Protein AF-A0A6I4MUL8-F1 (afdb_monomer_lite)

Sequence (106 aa):
MAIPVDINGEHFPTKAAATQRCQDVLRSYPGQTGSGPGQPEAVTDEAHVAFLTALIARHPDVDEKADGGIAGFKVQVNPEGTGNTRCFYVLRTDGSEADFSFRSCL

Radius of gyration: 13.66 Å; chains: 1; bounding box: 34×35×30 Å

Structure (mmCIF, N/CA/C/O backbone):
data_AF-A0A6I4MUL8-F1
#
_entry.id   AF-A0A6I4MUL8-F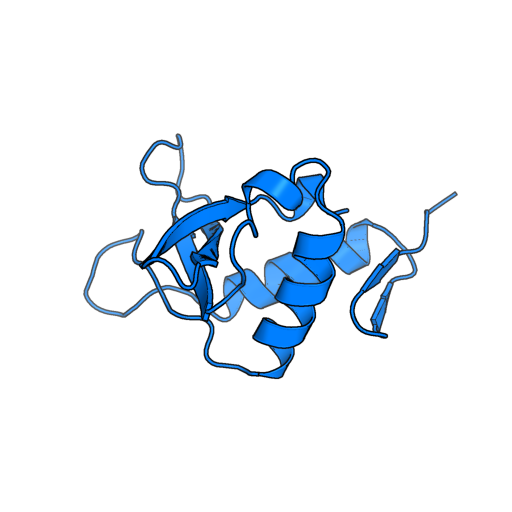1
#
loop_
_atom_site.group_PDB
_atom_site.id
_atom_site.type_symbol
_atom_site.label_atom_id
_atom_site.label_alt_id
_atom_site.label_comp_id
_atom_site.label_asym_id
_atom_site.label_entity_id
_atom_site.label_seq_id
_atom_site.pdbx_PDB_ins_code
_atom_site.Cartn_x
_atom_site.Cartn_y
_atom_site.Cartn_z
_atom_site.occupancy
_atom_site.B_iso_or_equiv
_atom_site.auth_seq_id
_atom_site.auth_comp_id
_atom_site.auth_asym_id
_atom_site.auth_atom_id
_atom_site.pdbx_PDB_model_num
ATOM 1 N N . MET A 1 1 ? 22.260 -7.949 -12.773 1.00 52.66 1 MET A N 1
ATOM 2 C CA . MET A 1 1 ? 21.013 -8.433 -13.402 1.00 52.66 1 MET A CA 1
ATOM 3 C C . MET A 1 1 ? 19.856 -7.811 -12.646 1.00 52.66 1 MET A C 1
ATOM 5 O O . MET A 1 1 ? 19.882 -7.856 -11.423 1.00 52.66 1 MET A O 1
ATOM 9 N N . ALA A 1 2 ? 18.923 -7.148 -13.329 1.00 67.69 2 ALA A N 1
ATOM 10 C CA . ALA A 1 2 ? 17.721 -6.642 -12.675 1.00 67.69 2 ALA A CA 1
ATOM 11 C C . ALA A 1 2 ? 16.745 -7.803 -12.466 1.00 67.69 2 ALA A C 1
ATOM 13 O O . ALA A 1 2 ? 16.583 -8.625 -13.364 1.00 67.69 2 ALA A O 1
ATOM 14 N N . ILE A 1 3 ? 16.148 -7.886 -11.279 1.00 77.00 3 ILE A N 1
ATOM 15 C CA . ILE A 1 3 ? 15.115 -8.878 -10.985 1.00 77.00 3 ILE A CA 1
ATOM 16 C C . ILE A 1 3 ? 13.785 -8.272 -11.453 1.00 77.00 3 ILE A C 1
ATOM 18 O O . ILE A 1 3 ? 13.436 -7.185 -10.967 1.00 77.00 3 ILE A O 1
ATOM 22 N N . PRO A 1 4 ? 13.090 -8.898 -12.419 1.00 85.75 4 PRO A N 1
ATOM 23 C CA . PRO A 1 4 ? 11.759 -8.468 -12.808 1.00 85.75 4 PRO A CA 1
ATOM 24 C C . PRO A 1 4 ? 10.765 -8.741 -11.676 1.00 85.75 4 PRO A C 1
ATOM 26 O O . PRO A 1 4 ? 10.949 -9.658 -10.874 1.00 85.75 4 PRO A O 1
ATOM 29 N N . VAL A 1 5 ? 9.725 -7.919 -11.597 1.00 88.44 5 VAL A N 1
ATOM 30 C CA . VAL A 1 5 ? 8.685 -8.018 -10.574 1.00 88.44 5 VAL A CA 1
ATOM 31 C C . VAL A 1 5 ? 7.333 -8.014 -11.267 1.00 88.44 5 VAL A C 1
ATOM 33 O O . VAL A 1 5 ? 7.048 -7.102 -12.033 1.00 88.44 5 VAL A O 1
ATOM 36 N N . ASP A 1 6 ? 6.496 -8.998 -10.966 1.00 89.06 6 ASP A N 1
ATOM 37 C CA . ASP A 1 6 ? 5.116 -9.063 -11.443 1.00 89.06 6 ASP A CA 1
ATOM 38 C C . ASP A 1 6 ? 4.156 -8.793 -10.277 1.00 89.06 6 ASP A C 1
ATOM 40 O O . ASP A 1 6 ? 4.242 -9.437 -9.222 1.00 89.06 6 ASP A O 1
ATOM 44 N N . ILE A 1 7 ? 3.265 -7.810 -10.442 1.00 89.56 7 ILE A N 1
ATOM 45 C CA . ILE A 1 7 ? 2.271 -7.407 -9.432 1.00 89.56 7 ILE A CA 1
ATOM 46 C C . ILE A 1 7 ? 0.943 -7.173 -10.144 1.00 89.56 7 ILE A C 1
ATOM 48 O O . ILE A 1 7 ? 0.865 -6.335 -11.033 1.00 89.56 7 ILE A O 1
ATOM 52 N N . ASN A 1 8 ? -0.107 -7.901 -9.754 1.00 89.19 8 ASN A N 1
ATOM 53 C CA . ASN A 1 8 ? -1.451 -7.774 -10.337 1.00 89.19 8 ASN A CA 1
ATOM 54 C C . ASN A 1 8 ? -1.498 -7.897 -11.882 1.00 89.19 8 ASN A C 1
ATOM 56 O O . ASN A 1 8 ? -2.287 -7.231 -12.544 1.00 89.19 8 ASN A O 1
ATOM 60 N N . GLY A 1 9 ? -0.615 -8.706 -12.479 1.00 85.88 9 GLY A N 1
ATOM 61 C CA . GLY A 1 9 ? -0.496 -8.830 -13.940 1.00 85.88 9 GLY A CA 1
ATOM 62 C C . GLY A 1 9 ? 0.269 -7.690 -14.630 1.00 85.88 9 GLY A C 1
ATOM 63 O O . GLY A 1 9 ? 0.496 -7.766 -15.836 1.00 85.88 9 GLY A O 1
ATOM 64 N N . GLU A 1 10 ? 0.714 -6.669 -13.891 1.00 89.44 10 GLU A N 1
ATOM 65 C CA . GLU A 1 10 ? 1.669 -5.670 -14.375 1.00 89.44 10 GLU A CA 1
ATOM 66 C C . GLU A 1 10 ? 3.097 -6.235 -14.281 1.00 89.44 10 GLU A C 1
ATOM 68 O O . GLU A 1 10 ? 3.556 -6.612 -13.198 1.00 89.44 10 GLU A O 1
ATOM 73 N N . HIS A 1 11 ? 3.801 -6.278 -15.418 1.00 91.12 11 HIS A N 1
ATOM 74 C CA . HIS A 1 11 ? 5.191 -6.726 -15.502 1.00 91.12 11 HIS A CA 1
ATOM 75 C C . HIS A 1 11 ? 6.156 -5.543 -15.396 1.00 91.12 11 HIS A C 1
ATOM 77 O O . HIS A 1 11 ? 6.179 -4.659 -16.257 1.00 91.12 11 HIS A O 1
ATOM 83 N N . PHE A 1 12 ? 7.011 -5.555 -14.377 1.00 92.12 12 PHE A N 1
ATOM 84 C CA . PHE A 1 12 ? 8.061 -4.562 -14.192 1.00 92.12 12 PHE A CA 1
ATOM 85 C C . PHE A 1 12 ? 9.423 -5.182 -14.503 1.00 92.12 12 PHE A C 1
ATOM 87 O O . PHE A 1 12 ? 9.858 -6.088 -13.793 1.00 92.12 12 PHE A O 1
ATOM 94 N N . PRO A 1 13 ? 10.178 -4.657 -15.486 1.00 88.69 13 PRO A N 1
ATOM 95 C CA . PRO A 1 13 ? 11.473 -5.228 -15.861 1.00 88.69 13 PRO A CA 1
ATOM 96 C C . PRO A 1 13 ? 12.536 -5.063 -14.764 1.00 88.69 13 PRO A C 1
ATOM 98 O O . PRO A 1 13 ? 13.588 -5.699 -14.805 1.00 88.69 13 PRO A O 1
ATOM 101 N N . THR A 1 14 ? 12.297 -4.175 -13.792 1.00 91.50 14 THR A N 1
ATOM 102 C CA . THR A 1 14 ? 13.212 -3.903 -12.684 1.00 91.50 14 THR A CA 1
ATOM 103 C C . THR A 1 14 ? 12.449 -3.551 -11.406 1.00 91.50 14 THR A C 1
ATOM 105 O O . THR A 1 14 ? 11.378 -2.940 -11.454 1.00 91.50 14 THR A O 1
ATOM 108 N N . LYS A 1 15 ? 13.071 -3.804 -10.248 1.00 88.56 15 LYS A N 1
ATOM 109 C CA . LYS A 1 15 ? 12.611 -3.292 -8.944 1.00 88.56 15 LYS A CA 1
ATOM 110 C C . LYS A 1 15 ? 12.423 -1.768 -8.925 1.00 88.56 15 LYS A C 1
ATOM 112 O O . LYS A 1 15 ? 11.526 -1.268 -8.249 1.00 88.56 15 LYS A O 1
ATOM 117 N N . ALA A 1 16 ? 13.240 -1.022 -9.671 1.00 89.94 16 ALA A N 1
ATOM 118 C CA . ALA A 1 16 ? 13.111 0.431 -9.777 1.00 89.94 16 ALA A CA 1
ATOM 119 C C . ALA A 1 16 ? 11.816 0.843 -10.498 1.00 89.94 16 ALA A C 1
ATOM 121 O O . ALA A 1 16 ? 11.146 1.767 -10.048 1.00 89.94 16 ALA A O 1
ATOM 122 N N . ALA A 1 17 ? 11.418 0.124 -11.552 1.00 91.50 17 ALA A N 1
ATOM 123 C CA . ALA A 1 17 ? 10.156 0.371 -12.251 1.00 91.50 17 ALA A CA 1
ATOM 124 C C . ALA A 1 17 ? 8.943 0.071 -11.352 1.00 91.50 17 ALA A C 1
ATOM 126 O O . ALA A 1 17 ? 8.034 0.894 -11.257 1.00 91.50 17 ALA A O 1
ATOM 127 N N . ALA A 1 18 ? 8.973 -1.041 -10.610 1.00 91.44 18 ALA A N 1
ATOM 128 C CA . ALA A 1 18 ? 7.929 -1.358 -9.632 1.00 91.44 18 ALA A CA 1
ATOM 129 C C . ALA A 1 18 ? 7.877 -0.325 -8.487 1.00 91.44 18 ALA A C 1
ATOM 131 O O . ALA A 1 18 ? 6.804 0.084 -8.042 1.00 91.44 18 ALA A O 1
ATOM 132 N N . THR A 1 19 ? 9.043 0.164 -8.050 1.00 92.12 19 THR A N 1
ATOM 133 C CA . THR A 1 19 ? 9.148 1.252 -7.067 1.00 92.12 19 THR A CA 1
ATOM 134 C C . THR A 1 19 ? 8.520 2.538 -7.599 1.00 92.12 19 THR A C 1
ATOM 136 O O . THR A 1 19 ? 7.789 3.199 -6.865 1.00 92.12 19 THR A O 1
ATOM 139 N N . GLN A 1 20 ? 8.773 2.887 -8.864 1.00 92.62 20 GLN A N 1
ATOM 140 C CA . GLN A 1 20 ? 8.188 4.070 -9.490 1.00 92.62 20 GLN A CA 1
ATOM 141 C C . GLN A 1 20 ? 6.663 3.964 -9.534 1.00 92.62 20 GLN A C 1
ATOM 143 O O . GLN A 1 20 ? 5.992 4.894 -9.101 1.00 92.62 20 GLN A O 1
ATOM 148 N N . ARG A 1 21 ? 6.120 2.798 -9.912 1.00 94.00 21 ARG A N 1
ATOM 149 C CA . ARG A 1 21 ? 4.672 2.553 -9.878 1.00 94.00 21 ARG A CA 1
ATOM 150 C C . ARG A 1 21 ? 4.084 2.784 -8.486 1.00 94.00 21 ARG A C 1
ATOM 152 O O . ARG A 1 21 ? 3.088 3.489 -8.363 1.00 94.00 21 ARG A O 1
ATOM 159 N N . CYS A 1 22 ? 4.719 2.258 -7.436 1.00 92.25 22 CYS A N 1
ATOM 160 C CA . CYS A 1 22 ? 4.274 2.473 -6.054 1.00 92.25 22 CYS A CA 1
ATOM 161 C C . CYS A 1 22 ? 4.306 3.961 -5.659 1.00 92.25 22 CYS A C 1
ATOM 163 O O . CYS A 1 22 ? 3.390 4.453 -5.002 1.00 92.25 22 CYS A O 1
ATOM 165 N N . GLN A 1 23 ? 5.346 4.693 -6.071 1.00 91.12 23 GLN A N 1
ATOM 166 C CA . GLN A 1 23 ? 5.443 6.135 -5.835 1.00 91.12 23 GLN A CA 1
ATOM 167 C C . GLN A 1 23 ? 4.369 6.921 -6.585 1.00 91.12 23 GLN A C 1
ATOM 169 O O . GLN A 1 23 ? 3.867 7.906 -6.050 1.00 91.12 23 GLN A O 1
ATOM 174 N N . ASP A 1 24 ? 4.020 6.505 -7.798 1.00 92.56 24 ASP A N 1
ATOM 175 C CA . ASP A 1 24 ? 2.982 7.160 -8.587 1.00 92.56 24 ASP A CA 1
ATOM 176 C C . ASP A 1 24 ? 1.612 6.972 -7.931 1.00 92.56 24 ASP A C 1
ATOM 178 O O . ASP A 1 24 ? 0.906 7.961 -7.750 1.00 92.56 24 ASP A O 1
ATOM 182 N N . VAL A 1 25 ? 1.304 5.766 -7.428 1.00 92.12 25 VAL A N 1
ATOM 183 C CA . VAL A 1 25 ? 0.105 5.534 -6.599 1.00 92.12 25 VAL A CA 1
ATOM 184 C C . VAL A 1 25 ? 0.111 6.453 -5.372 1.00 92.12 25 VAL A C 1
ATOM 186 O O . VAL A 1 25 ? -0.871 7.144 -5.133 1.00 92.12 25 VAL A O 1
ATOM 189 N N . LEU A 1 26 ? 1.216 6.549 -4.618 1.00 88.75 26 LEU A N 1
ATOM 190 C CA . LEU A 1 26 ? 1.302 7.470 -3.467 1.00 88.75 26 LEU A CA 1
ATOM 191 C C . LEU A 1 26 ? 1.087 8.940 -3.848 1.00 88.75 26 LEU A C 1
ATOM 193 O O . LEU A 1 26 ? 0.575 9.721 -3.048 1.00 88.75 26 LEU A O 1
ATOM 197 N N . ARG A 1 27 ? 1.529 9.351 -5.038 1.00 87.62 27 ARG A N 1
ATOM 198 C CA . ARG A 1 27 ? 1.379 10.729 -5.524 1.00 87.62 27 ARG A CA 1
ATOM 199 C C . ARG A 1 27 ? -0.047 11.036 -5.964 1.00 87.62 27 ARG A C 1
ATOM 201 O O . ARG A 1 27 ? -0.434 12.195 -5.850 1.00 87.62 27 ARG A O 1
ATOM 208 N N . SER A 1 28 ? -0.807 10.033 -6.407 1.00 88.94 28 SER A N 1
ATOM 209 C CA . SER A 1 28 ? -2.232 10.168 -6.731 1.00 88.94 28 SER A CA 1
ATOM 210 C C . SER A 1 28 ? -3.101 10.506 -5.518 1.00 88.94 28 SER A C 1
ATOM 212 O O . SER A 1 28 ? -4.185 11.040 -5.712 1.00 88.94 28 SER A O 1
ATOM 214 N N . TYR A 1 29 ? -2.609 10.252 -4.300 1.00 87.75 29 TYR A N 1
ATOM 215 C CA . TYR A 1 29 ? -3.305 10.529 -3.040 1.00 87.75 29 TYR A CA 1
ATOM 216 C C . TYR A 1 29 ? -2.515 11.558 -2.203 1.00 87.75 29 TYR A C 1
ATOM 218 O O . TYR A 1 29 ? -1.710 11.192 -1.332 1.00 87.75 29 TYR A O 1
ATOM 226 N N . PRO A 1 30 ? -2.620 12.864 -2.518 1.00 77.62 30 PRO A N 1
ATOM 227 C CA . PRO A 1 30 ? -1.873 13.922 -1.83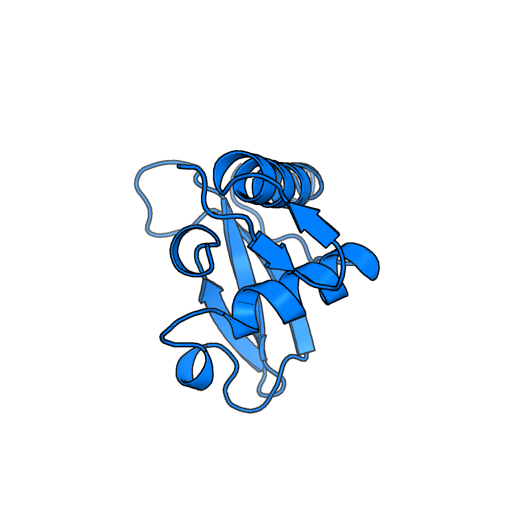6 1.00 77.62 30 PRO A CA 1
ATOM 228 C C . PRO A 1 30 ? -2.347 14.223 -0.402 1.00 77.62 30 PRO A C 1
ATOM 230 O O . PRO A 1 30 ? -1.624 14.913 0.321 1.00 77.62 30 PRO A O 1
ATOM 233 N N . GLY A 1 31 ? -3.503 13.710 0.021 1.00 72.94 31 GLY A N 1
ATOM 234 C CA . GLY A 1 31 ? -4.203 14.082 1.248 1.00 72.94 31 GLY A CA 1
ATOM 235 C C . GLY A 1 31 ? -5.345 15.069 0.976 1.00 72.94 31 GLY A C 1
ATOM 236 O O . GLY A 1 31 ? -5.299 15.856 0.028 1.00 72.94 31 GLY A O 1
ATOM 237 N N . GLN A 1 32 ? -6.373 15.069 1.833 1.00 60.84 32 GLN A N 1
ATOM 238 C CA . GLN A 1 32 ? -7.490 16.017 1.717 1.00 60.84 32 GLN A CA 1
ATOM 239 C C . GLN A 1 32 ? -7.038 17.469 1.935 1.00 60.84 32 GLN A C 1
ATOM 241 O O . GLN A 1 32 ? -6.308 17.790 2.875 1.00 60.84 32 GLN A O 1
ATOM 246 N N . THR A 1 33 ? -7.512 18.366 1.070 1.00 45.38 33 THR A N 1
ATOM 247 C CA . THR A 1 33 ? -7.196 19.798 1.104 1.00 45.38 33 THR A CA 1
ATOM 248 C C . THR A 1 33 ? -7.819 20.465 2.337 1.00 45.38 33 THR A C 1
ATOM 250 O O . THR A 1 33 ? -8.998 20.275 2.613 1.00 45.38 33 THR A O 1
ATOM 253 N N . GLY A 1 34 ? -7.048 21.282 3.064 1.00 51.44 34 GLY A N 1
ATOM 254 C CA . GLY A 1 34 ? -7.528 22.048 4.231 1.00 51.44 34 GLY A CA 1
ATOM 255 C C . GLY A 1 34 ? -7.174 21.445 5.593 1.00 51.44 34 GLY A C 1
ATOM 256 O O . GLY A 1 34 ? -7.222 22.141 6.604 1.00 51.44 34 GLY A O 1
ATOM 257 N N . SER A 1 35 ? -6.710 20.202 5.608 1.00 46.72 35 SER A N 1
ATOM 258 C CA . SER A 1 35 ? -6.067 19.582 6.760 1.00 46.72 35 SER A CA 1
ATOM 259 C C . SER A 1 35 ? -4.562 19.517 6.449 1.00 46.72 35 SER A C 1
ATOM 261 O O . SER A 1 35 ? -4.191 19.266 5.308 1.00 46.72 35 SER A O 1
ATOM 263 N N . GLY A 1 36 ? -3.677 19.860 7.392 1.00 46.91 36 GLY A N 1
ATOM 264 C CA . GLY A 1 36 ? -2.240 20.083 7.128 1.00 46.91 36 GLY A CA 1
ATOM 265 C C . GLY A 1 36 ? -1.478 18.908 6.470 1.00 46.91 36 GLY A C 1
ATOM 266 O O . GLY A 1 36 ? -2.049 17.846 6.231 1.00 46.91 36 GLY A O 1
ATOM 267 N N . PRO A 1 37 ? -0.165 19.052 6.190 1.00 48.88 37 PRO A N 1
ATOM 268 C CA . PRO A 1 37 ? 0.640 17.948 5.662 1.00 48.88 37 PRO A CA 1
ATOM 269 C C . PRO A 1 37 ? 0.508 16.740 6.592 1.00 48.88 37 PRO A C 1
ATOM 271 O O . PRO A 1 37 ? 0.826 16.848 7.774 1.00 48.88 37 PRO A O 1
ATOM 274 N N . GLY A 1 38 ? -0.007 15.614 6.092 1.00 58.28 38 GLY A N 1
ATOM 275 C CA . GLY A 1 38 ? -0.167 14.443 6.955 1.00 58.28 38 GLY A CA 1
ATOM 276 C C . GLY A 1 38 ? -1.370 13.541 6.730 1.00 58.28 38 GLY A C 1
ATOM 277 O O . GLY A 1 38 ? -1.402 12.431 7.252 1.00 58.28 38 GLY A O 1
ATOM 278 N N . GLN A 1 39 ? -2.388 14.036 6.035 1.00 73.50 39 GLN A N 1
ATOM 279 C CA . GLN A 1 39 ? -3.749 13.566 6.280 1.00 73.50 39 GLN A CA 1
ATOM 280 C C . GLN A 1 39 ? -4.096 12.286 5.525 1.00 73.50 39 GLN A C 1
ATOM 282 O O . GLN A 1 39 ? -3.657 12.120 4.386 1.00 73.50 39 GLN A O 1
ATOM 287 N N . PRO A 1 40 ? -4.883 11.392 6.150 1.00 83.56 40 PRO A N 1
ATOM 288 C CA . PRO A 1 40 ? -5.295 10.153 5.520 1.00 83.56 40 PRO A CA 1
ATOM 289 C C . PRO A 1 40 ? -6.231 10.426 4.341 1.00 83.56 40 PRO A C 1
ATOM 291 O O . PRO A 1 40 ? -7.227 11.142 4.460 1.00 83.56 40 PRO A O 1
ATOM 294 N N . GLU A 1 41 ? -5.930 9.806 3.210 1.00 89.19 41 GLU A N 1
ATOM 295 C CA . GLU A 1 41 ? -6.788 9.771 2.031 1.00 89.19 41 GLU A CA 1
ATOM 296 C C . GLU A 1 41 ? -7.076 8.319 1.662 1.00 89.19 41 GLU A C 1
ATOM 298 O O . GLU A 1 41 ? -6.161 7.502 1.551 1.00 89.19 41 GLU A O 1
ATOM 303 N N . ALA A 1 42 ? -8.356 7.981 1.514 1.00 91.25 42 ALA A N 1
ATOM 304 C CA . ALA A 1 42 ? -8.765 6.642 1.120 1.00 91.25 42 ALA A CA 1
ATOM 305 C C . ALA A 1 42 ? -8.399 6.384 -0.347 1.00 91.25 42 ALA A C 1
ATOM 307 O O . ALA A 1 42 ? -8.613 7.229 -1.213 1.00 91.25 42 ALA A O 1
ATOM 308 N N . VAL A 1 43 ? -7.887 5.189 -0.625 1.00 93.06 43 VAL A N 1
ATOM 309 C CA . VAL A 1 43 ? -7.632 4.721 -1.987 1.00 93.06 43 VAL A CA 1
ATOM 310 C C . VAL A 1 43 ? -8.970 4.288 -2.576 1.00 93.06 43 VAL A C 1
ATOM 312 O O . VAL A 1 43 ? -9.488 3.229 -2.230 1.00 93.06 43 VAL A O 1
ATOM 315 N N . THR A 1 44 ? -9.549 5.126 -3.431 1.00 91.94 44 THR A N 1
ATOM 316 C CA . THR A 1 44 ? -10.871 4.892 -4.038 1.00 91.94 44 THR A CA 1
ATOM 317 C C . THR A 1 44 ? -10.799 4.331 -5.455 1.00 91.94 44 THR A C 1
ATOM 319 O O . THR A 1 44 ? -11.782 3.776 -5.936 1.00 91.94 44 THR A O 1
ATOM 322 N N . ASP A 1 45 ? -9.651 4.454 -6.123 1.00 94.00 45 ASP A N 1
ATOM 323 C CA . ASP A 1 45 ? -9.439 3.883 -7.452 1.00 94.00 45 ASP A CA 1
ATOM 324 C C . ASP A 1 45 ? -9.294 2.355 -7.360 1.00 94.00 45 ASP A C 1
ATOM 326 O O . ASP A 1 45 ? -8.387 1.839 -6.698 1.00 94.00 45 ASP A O 1
ATOM 330 N N . GLU A 1 46 ? -10.183 1.626 -8.035 1.00 92.94 46 GLU A N 1
ATOM 331 C CA . GLU A 1 46 ? -10.234 0.160 -8.000 1.00 92.94 46 GLU A CA 1
ATOM 332 C C . GLU A 1 46 ? -8.954 -0.497 -8.538 1.00 92.94 46 GLU A C 1
ATOM 334 O O . GLU A 1 46 ? -8.524 -1.529 -8.016 1.00 92.94 46 GLU A O 1
ATOM 339 N N . ALA A 1 47 ? -8.296 0.105 -9.535 1.00 92.94 47 ALA A N 1
ATOM 340 C CA . ALA A 1 47 ? -7.037 -0.412 -10.064 1.00 92.94 47 ALA A CA 1
ATOM 341 C C . ALA A 1 47 ? -5.907 -0.243 -9.041 1.00 92.94 47 ALA A C 1
ATOM 343 O O . ALA A 1 47 ? -5.069 -1.135 -8.883 1.00 92.94 47 ALA A O 1
ATOM 344 N N . HIS A 1 48 ? -5.903 0.864 -8.294 1.00 94.44 48 HIS A N 1
ATOM 345 C CA . HIS A 1 48 ? -4.981 1.049 -7.176 1.00 94.44 48 HIS A CA 1
ATOM 346 C C . HIS A 1 48 ? -5.264 0.079 -6.026 1.00 94.44 48 HIS A C 1
ATOM 348 O O . HIS A 1 48 ? -4.318 -0.492 -5.487 1.00 94.44 48 HIS A O 1
ATOM 354 N N . VAL A 1 49 ? -6.529 -0.172 -5.681 1.00 94.06 49 VAL A N 1
ATOM 355 C CA . VAL A 1 49 ? -6.898 -1.172 -4.663 1.00 94.06 49 VAL A CA 1
ATOM 356 C C . VAL A 1 49 ? -6.427 -2.572 -5.069 1.00 94.06 49 VAL A C 1
ATOM 358 O O . VAL A 1 49 ? -5.790 -3.260 -4.268 1.00 94.06 49 VAL A O 1
ATOM 361 N N . ALA A 1 50 ? -6.668 -2.987 -6.315 1.00 93.44 50 ALA A N 1
ATOM 362 C CA . ALA A 1 50 ? -6.226 -4.286 -6.822 1.00 93.44 50 ALA A CA 1
ATOM 363 C C . ALA A 1 50 ? -4.692 -4.412 -6.820 1.00 93.44 50 ALA A C 1
ATOM 365 O O . ALA A 1 50 ? -4.143 -5.414 -6.355 1.00 93.44 50 ALA A O 1
ATOM 366 N N . PHE A 1 51 ? -3.987 -3.363 -7.258 1.00 94.50 51 PHE A N 1
ATOM 367 C CA . PHE A 1 51 ? -2.526 -3.312 -7.217 1.00 94.50 51 PHE A CA 1
ATOM 368 C C . PHE A 1 51 ? -1.984 -3.423 -5.785 1.00 94.50 51 PHE A C 1
ATOM 370 O O . PHE A 1 51 ? -1.092 -4.231 -5.529 1.00 94.50 51 PHE A O 1
ATOM 377 N N . LEU A 1 52 ? -2.533 -2.656 -4.836 1.00 93.81 52 LEU A N 1
ATOM 378 C CA . LEU A 1 52 ? -2.101 -2.680 -3.435 1.00 93.81 52 LEU A CA 1
ATOM 379 C C . LEU A 1 52 ? -2.405 -4.016 -2.755 1.00 93.81 52 LEU A C 1
ATOM 381 O O . LEU A 1 52 ? -1.583 -4.486 -1.973 1.00 93.81 52 LEU A O 1
ATOM 385 N N . THR A 1 53 ? -3.519 -4.660 -3.106 1.00 93.19 53 THR A N 1
ATOM 386 C CA . THR A 1 53 ? -3.860 -6.017 -2.647 1.00 93.19 53 THR A CA 1
ATOM 387 C C . THR A 1 53 ? -2.813 -7.033 -3.100 1.00 93.19 53 THR A C 1
ATOM 389 O O . THR A 1 53 ? -2.304 -7.810 -2.293 1.00 93.19 53 THR A O 1
ATOM 392 N N . ALA A 1 54 ? -2.419 -6.997 -4.375 1.00 92.94 54 ALA A N 1
ATOM 393 C CA . ALA A 1 54 ? -1.361 -7.868 -4.881 1.00 92.94 54 ALA A CA 1
ATOM 394 C C . ALA A 1 54 ? 0.021 -7.523 -4.295 1.00 92.94 54 ALA A C 1
ATOM 396 O O . ALA A 1 54 ? 0.868 -8.401 -4.138 1.00 92.94 54 ALA A O 1
ATOM 397 N N . LEU A 1 55 ? 0.262 -6.250 -3.974 1.00 92.81 55 LEU A N 1
ATOM 398 C CA . LEU A 1 55 ? 1.515 -5.787 -3.389 1.00 92.81 55 LEU A CA 1
ATOM 399 C C . LEU A 1 55 ? 1.669 -6.245 -1.931 1.00 92.81 55 LEU A C 1
ATOM 401 O O . LEU A 1 55 ? 2.720 -6.775 -1.576 1.00 92.81 55 LEU A O 1
ATOM 405 N N . ILE A 1 56 ? 0.647 -6.068 -1.085 1.00 92.56 56 ILE A N 1
ATOM 406 C CA . ILE A 1 56 ? 0.701 -6.471 0.332 1.00 92.56 56 ILE A CA 1
ATOM 407 C C . ILE A 1 56 ? 0.796 -7.990 0.488 1.00 92.56 56 ILE A C 1
ATOM 409 O O . ILE A 1 56 ? 1.478 -8.458 1.393 1.00 92.56 56 ILE A O 1
ATOM 413 N N . ALA A 1 57 ? 0.234 -8.759 -0.451 1.00 90.56 57 ALA A N 1
ATOM 414 C CA . ALA A 1 57 ? 0.358 -10.218 -0.490 1.00 90.56 57 ALA A CA 1
ATOM 415 C C . ALA A 1 57 ? 1.813 -10.722 -0.595 1.00 90.56 57 ALA A C 1
ATOM 417 O O . ALA A 1 57 ? 2.092 -11.884 -0.318 1.00 90.56 57 ALA A O 1
ATOM 418 N N . ARG A 1 58 ? 2.747 -9.855 -1.006 1.00 89.88 58 ARG A N 1
ATOM 419 C CA . ARG A 1 58 ? 4.182 -10.157 -1.115 1.00 89.88 58 ARG A CA 1
ATOM 420 C C . ARG A 1 58 ? 4.973 -9.758 0.132 1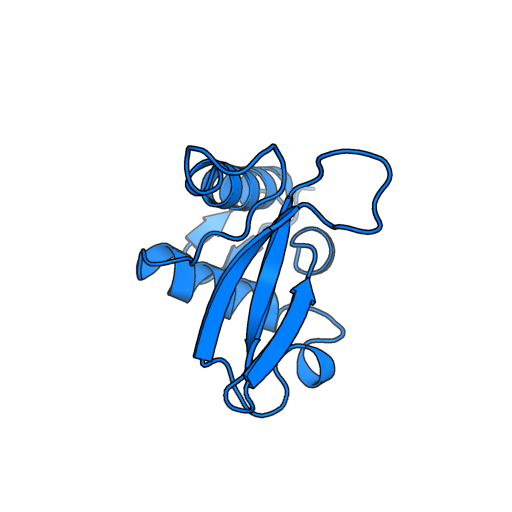.00 89.88 58 ARG A C 1
ATOM 422 O O . ARG A 1 58 ? 6.183 -9.971 0.168 1.00 89.88 58 ARG A O 1
ATOM 429 N N . HIS A 1 59 ? 4.334 -9.119 1.109 1.00 89.38 59 HIS A N 1
ATOM 430 C CA . HIS A 1 59 ? 4.999 -8.667 2.323 1.00 89.38 59 HIS A CA 1
ATOM 431 C C . HIS A 1 59 ? 5.357 -9.878 3.204 1.00 89.38 59 HIS A C 1
ATOM 433 O O . HIS A 1 59 ? 4.517 -10.763 3.360 1.00 89.38 59 HIS A O 1
ATOM 439 N N . PRO A 1 60 ? 6.561 -9.936 3.807 1.00 88.19 60 PRO A N 1
ATOM 440 C CA . PRO A 1 60 ? 6.946 -11.053 4.678 1.00 88.19 60 PRO A CA 1
ATOM 441 C C . PRO A 1 60 ? 5.978 -11.232 5.856 1.00 88.19 60 PRO A C 1
ATOM 443 O O . PRO A 1 60 ? 5.625 -12.354 6.193 1.00 88.19 60 PRO A O 1
ATOM 446 N N . ASP A 1 61 ? 5.484 -10.118 6.400 1.00 89.31 61 ASP A N 1
ATOM 447 C CA . ASP A 1 61 ? 4.507 -10.091 7.498 1.00 89.31 61 ASP A CA 1
ATOM 448 C C . ASP A 1 61 ? 3.056 -9.933 6.997 1.00 89.31 61 ASP A C 1
ATOM 450 O O . ASP A 1 61 ? 2.249 -9.238 7.617 1.00 89.31 61 ASP A O 1
ATOM 454 N N . VAL A 1 62 ? 2.721 -10.487 5.822 1.00 88.38 62 VAL A N 1
ATOM 455 C CA . VAL A 1 62 ? 1.362 -10.380 5.255 1.00 88.38 62 VAL A CA 1
ATOM 456 C C . VAL A 1 62 ? 0.305 -10.921 6.213 1.00 88.38 62 VAL A C 1
ATOM 458 O O . VAL A 1 62 ? -0.731 -10.280 6.369 1.00 88.38 62 VAL A O 1
ATOM 461 N N . ASP A 1 63 ? 0.588 -12.032 6.892 1.00 86.06 63 ASP A N 1
ATOM 462 C CA . ASP A 1 63 ? -0.354 -12.663 7.819 1.00 86.06 63 ASP A CA 1
ATOM 463 C C . ASP A 1 63 ? -0.691 -11.743 8.991 1.00 86.06 63 ASP A C 1
ATOM 465 O O . ASP A 1 63 ? -1.821 -11.737 9.443 1.00 86.06 63 ASP A O 1
ATOM 469 N N . GLU A 1 64 ? 0.246 -10.907 9.446 1.00 86.25 64 GLU A N 1
ATOM 470 C CA . GLU A 1 64 ? -0.010 -9.932 10.509 1.00 86.25 64 GLU A CA 1
ATOM 471 C C . GLU A 1 64 ? -0.719 -8.684 9.966 1.00 86.25 64 GLU A C 1
ATOM 473 O O . GLU A 1 64 ? -1.628 -8.129 10.586 1.00 86.25 64 GLU A O 1
ATOM 478 N N . LYS A 1 65 ? -0.317 -8.207 8.784 1.00 82.06 65 LYS A N 1
ATOM 479 C CA . LYS A 1 65 ? -0.819 -6.942 8.230 1.00 82.06 65 LYS A CA 1
ATOM 480 C C . LYS A 1 65 ? -2.200 -7.074 7.603 1.00 82.06 65 LYS A C 1
ATOM 482 O O . LYS A 1 65 ? -3.006 -6.166 7.755 1.00 82.06 65 LYS A O 1
ATOM 487 N N . ALA A 1 66 ? -2.497 -8.191 6.955 1.00 83.31 66 ALA A N 1
ATOM 488 C CA . ALA A 1 66 ? -3.775 -8.460 6.305 1.00 83.31 66 ALA A CA 1
ATOM 489 C C . ALA A 1 66 ? -4.613 -9.523 7.043 1.00 83.31 66 ALA A C 1
ATOM 491 O O . ALA A 1 66 ? -5.566 -10.041 6.454 1.00 83.31 66 ALA A O 1
ATOM 492 N N . ASP A 1 67 ? -4.278 -9.829 8.307 1.00 79.69 67 ASP A N 1
ATOM 493 C CA . ASP A 1 67 ? -5.055 -10.754 9.141 1.00 79.69 67 ASP A CA 1
ATOM 494 C C . ASP A 1 67 ? -6.542 -10.386 9.141 1.00 79.69 67 ASP A C 1
ATOM 496 O O . ASP A 1 67 ? -6.907 -9.211 9.146 1.00 79.69 67 ASP A O 1
ATOM 500 N N . GLY A 1 68 ? -7.422 -11.380 9.104 1.00 75.12 68 GLY A N 1
ATOM 501 C CA . GLY A 1 68 ? -8.868 -11.140 9.128 1.00 75.12 68 GLY A CA 1
ATOM 502 C C . GLY A 1 68 ? -9.470 -10.529 7.852 1.00 75.12 68 GLY A C 1
ATOM 503 O O . GLY A 1 68 ? -10.691 -10.520 7.730 1.00 75.12 68 GLY A O 1
ATOM 504 N N . GLY A 1 69 ? -8.664 -10.114 6.869 1.00 87.38 69 GLY A N 1
ATOM 505 C CA . GLY A 1 69 ? -9.121 -9.651 5.557 1.00 87.38 69 GLY A CA 1
ATOM 506 C C . GLY A 1 69 ? -9.044 -8.137 5.348 1.00 87.38 69 GLY A C 1
ATOM 507 O O . GLY A 1 69 ? -9.008 -7.335 6.280 1.00 87.38 69 GLY A O 1
ATOM 508 N N . ILE A 1 70 ? -9.024 -7.742 4.073 1.00 92.44 70 ILE A N 1
ATOM 509 C CA . ILE A 1 70 ? -8.827 -6.356 3.636 1.00 92.44 70 ILE A CA 1
ATOM 510 C C . ILE A 1 70 ? -10.180 -5.720 3.310 1.00 92.44 70 ILE A C 1
ATOM 512 O O . ILE A 1 70 ? -10.867 -6.154 2.389 1.00 92.44 70 ILE A O 1
ATOM 516 N N . ALA A 1 71 ? -10.539 -4.663 4.038 1.00 93.00 71 ALA A N 1
ATOM 517 C CA . ALA A 1 71 ? -11.692 -3.814 3.742 1.00 93.00 71 ALA A CA 1
ATOM 518 C C . ALA A 1 71 ? -11.350 -2.690 2.749 1.00 93.00 71 ALA A C 1
ATOM 520 O O . ALA A 1 71 ? -12.216 -2.234 2.006 1.00 93.00 71 ALA A O 1
ATOM 521 N N . GLY A 1 72 ? -10.095 -2.236 2.727 1.00 93.56 72 GLY A N 1
ATOM 522 C CA . GLY A 1 72 ? -9.628 -1.212 1.797 1.00 93.56 72 GLY A CA 1
ATOM 523 C C . GLY A 1 72 ? -8.223 -0.717 2.115 1.00 93.56 72 GLY A C 1
ATOM 524 O O . GLY A 1 72 ? -7.500 -1.315 2.913 1.00 93.56 72 GLY A O 1
ATOM 525 N N . PHE A 1 73 ? -7.841 0.403 1.503 1.00 94.88 73 PHE A N 1
ATOM 526 C CA . PHE A 1 73 ? -6.542 1.032 1.722 1.00 94.88 73 PHE A CA 1
ATOM 527 C C . 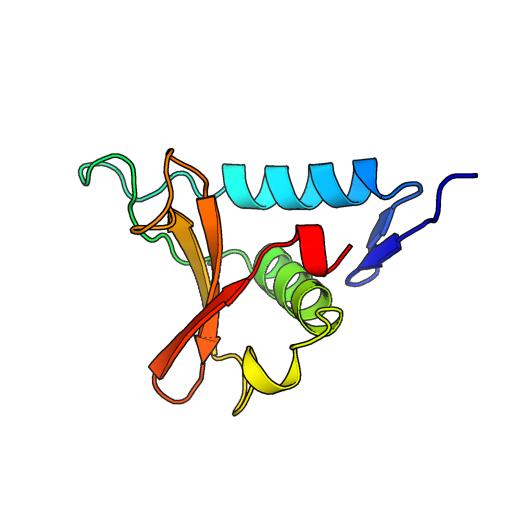PHE A 1 73 ? -6.681 2.536 1.924 1.00 94.88 73 PHE A C 1
ATOM 529 O O . PHE A 1 73 ? -7.600 3.173 1.406 1.00 94.88 73 PHE A O 1
ATOM 536 N N . LYS A 1 74 ? -5.716 3.119 2.630 1.00 92.75 74 LYS A N 1
ATOM 537 C CA . LYS A 1 74 ? -5.524 4.569 2.697 1.00 92.75 74 LYS A CA 1
ATOM 538 C C . LYS A 1 74 ? -4.047 4.920 2.543 1.00 92.75 74 LYS A C 1
ATOM 540 O O . LYS A 1 74 ? -3.166 4.114 2.843 1.00 92.75 74 LYS A O 1
ATOM 545 N N . VAL A 1 75 ? -3.777 6.134 2.091 1.00 90.62 75 VAL A N 1
ATOM 546 C CA . VAL A 1 75 ? -2.44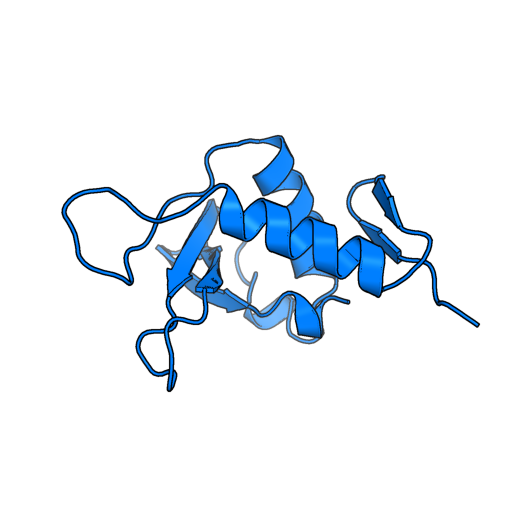9 6.745 2.109 1.00 90.62 75 VAL A CA 1
ATOM 547 C C . VAL A 1 75 ? -2.424 7.764 3.230 1.00 90.62 75 VAL A C 1
ATOM 549 O O . VAL A 1 75 ? -3.313 8.604 3.328 1.00 90.62 75 VAL A O 1
ATOM 552 N N . GLN A 1 76 ? -1.408 7.693 4.081 1.00 86.56 76 GLN A N 1
ATOM 553 C CA . GLN A 1 76 ? -1.238 8.624 5.191 1.00 86.56 76 GLN A CA 1
ATOM 554 C C . GLN A 1 76 ? 0.255 8.883 5.415 1.00 86.56 76 GLN A C 1
ATOM 556 O O . GLN A 1 76 ? 1.105 8.047 5.094 1.00 86.56 76 GLN A O 1
ATOM 561 N N . VAL A 1 77 ? 0.598 10.060 5.940 1.00 81.88 77 VAL A N 1
ATOM 562 C CA . VAL A 1 77 ? 1.961 10.309 6.428 1.00 81.88 77 VAL A CA 1
ATOM 563 C C . VAL A 1 77 ? 2.152 9.562 7.734 1.00 81.88 77 VAL A C 1
ATOM 565 O O . VAL A 1 77 ? 1.278 9.606 8.596 1.00 81.88 77 VAL A O 1
ATOM 568 N N . ASN A 1 78 ? 3.304 8.912 7.887 1.00 74.31 78 ASN A N 1
ATOM 569 C CA . ASN A 1 78 ? 3.646 8.265 9.143 1.00 74.31 78 ASN A CA 1
ATOM 570 C C . ASN A 1 78 ? 3.666 9.312 10.283 1.00 74.31 78 ASN A C 1
ATOM 572 O O . ASN A 1 78 ? 4.528 10.196 10.250 1.00 74.31 78 ASN A O 1
ATOM 576 N N . PRO A 1 79 ? 2.757 9.231 11.277 1.00 66.81 79 PRO A N 1
ATOM 577 C CA . PRO A 1 79 ? 2.678 10.211 12.358 1.00 66.81 79 PRO A CA 1
ATOM 578 C C . PRO A 1 79 ? 3.896 10.171 13.294 1.00 66.81 79 PRO A C 1
ATOM 580 O O . PRO A 1 79 ? 4.187 11.169 13.947 1.00 66.81 79 PRO A O 1
ATOM 583 N N . GLU A 1 80 ? 4.620 9.049 13.340 1.00 64.06 80 GLU A N 1
ATOM 584 C CA . GLU A 1 80 ? 5.783 8.843 14.214 1.00 64.06 80 GLU A CA 1
ATOM 585 C C . GLU A 1 80 ? 7.130 9.038 13.490 1.00 64.06 80 GLU A C 1
ATOM 587 O O . GLU A 1 80 ? 8.196 8.964 14.102 1.00 64.06 80 GLU A O 1
ATOM 592 N N . GLY A 1 81 ? 7.113 9.284 12.176 1.00 56.53 81 GLY A N 1
ATOM 593 C CA . GLY A 1 81 ? 8.320 9.384 11.357 1.00 56.53 81 GLY A CA 1
ATOM 594 C C . GLY A 1 81 ? 8.972 10.771 11.369 1.00 56.53 81 GLY A C 1
ATOM 595 O O . GLY A 1 81 ? 8.306 11.802 11.284 1.00 56.53 81 GLY A O 1
ATOM 596 N N . THR A 1 82 ? 10.307 10.816 11.364 1.00 47.25 82 THR A N 1
ATOM 597 C CA . THR A 1 82 ? 11.070 12.040 11.076 1.00 47.25 82 THR A CA 1
ATOM 598 C C . THR A 1 82 ? 10.977 12.357 9.578 1.00 47.25 82 THR A C 1
ATOM 600 O O . THR A 1 82 ? 11.749 11.857 8.762 1.00 47.25 82 THR A O 1
ATOM 603 N N . GLY A 1 83 ? 9.997 13.180 9.204 1.00 56.41 83 GLY A N 1
ATOM 604 C CA . GLY A 1 83 ? 9.777 13.653 7.834 1.00 56.41 83 GLY A CA 1
ATOM 605 C C . GLY A 1 83 ? 8.423 13.233 7.262 1.00 56.41 83 GLY A C 1
ATOM 606 O O . GLY A 1 83 ? 7.863 12.213 7.647 1.00 56.41 83 GLY A O 1
ATOM 607 N N . ASN A 1 84 ? 7.913 14.017 6.307 1.00 65.06 84 ASN A N 1
ATOM 608 C CA . ASN A 1 84 ? 6.604 13.844 5.654 1.00 65.06 84 ASN A CA 1
ATOM 609 C C . ASN A 1 84 ? 6.553 12.622 4.705 1.00 65.06 84 ASN A C 1
ATOM 611 O O . ASN A 1 84 ? 6.154 12.731 3.542 1.00 65.06 84 ASN A O 1
ATOM 615 N N . THR A 1 85 ? 7.005 11.456 5.169 1.00 75.12 85 THR A N 1
ATOM 616 C CA . THR A 1 85 ? 7.033 10.218 4.388 1.00 75.12 85 THR A CA 1
ATOM 617 C C . THR A 1 85 ? 5.647 9.588 4.399 1.00 75.12 85 THR A C 1
ATOM 619 O O . THR A 1 85 ? 5.122 9.227 5.450 1.00 75.12 85 THR A O 1
ATOM 622 N N . ARG A 1 86 ? 5.052 9.475 3.209 1.00 82.25 86 ARG A N 1
ATOM 623 C CA . ARG A 1 86 ? 3.754 8.830 2.992 1.00 82.25 86 ARG A CA 1
ATOM 624 C C . ARG A 1 86 ? 3.931 7.327 2.821 1.00 82.25 86 ARG A C 1
ATOM 626 O O . ARG A 1 86 ? 4.796 6.902 2.052 1.00 82.25 86 ARG A O 1
ATOM 633 N N . CYS A 1 87 ? 3.085 6.563 3.499 1.00 88.00 87 CYS A N 1
ATOM 634 C CA . CYS A 1 87 ? 3.020 5.109 3.420 1.00 88.00 87 CYS A CA 1
ATOM 635 C C . CYS A 1 87 ? 1.588 4.657 3.120 1.00 88.00 87 CYS A C 1
ATOM 637 O O . CYS A 1 87 ? 0.630 5.427 3.252 1.00 88.00 87 CYS A O 1
ATOM 639 N N . PHE A 1 88 ? 1.458 3.401 2.704 1.00 91.50 88 PHE A N 1
ATOM 640 C CA . PHE A 1 88 ? 0.163 2.757 2.556 1.00 91.50 88 PHE A CA 1
ATOM 641 C C . PHE A 1 88 ? -0.269 2.168 3.890 1.00 91.50 88 PHE A C 1
ATOM 643 O O . PHE A 1 88 ? 0.558 1.673 4.652 1.00 91.50 88 PHE A O 1
ATOM 650 N N . TYR A 1 89 ? -1.567 2.200 4.138 1.00 92.44 89 TYR A N 1
ATOM 651 C CA . TYR A 1 89 ? -2.202 1.529 5.254 1.00 92.44 89 TYR A CA 1
ATOM 652 C C . TYR A 1 89 ? -3.283 0.616 4.704 1.00 92.44 89 TYR A C 1
ATOM 654 O O . TYR A 1 89 ? -4.062 1.018 3.835 1.00 92.44 89 TYR A O 1
ATOM 662 N N . VAL A 1 90 ? -3.326 -0.604 5.218 1.00 93.81 90 VAL A N 1
ATOM 663 C CA . VAL A 1 90 ? -4.433 -1.525 5.003 1.00 93.81 90 VAL A CA 1
ATOM 664 C C . VAL A 1 90 ? -5.483 -1.279 6.078 1.00 93.81 90 VAL A C 1
ATOM 666 O O . VAL A 1 90 ? -5.160 -1.158 7.259 1.00 93.81 90 VAL A O 1
ATOM 669 N N . LEU A 1 91 ? -6.734 -1.155 5.648 1.00 93.44 91 LEU A N 1
ATOM 670 C CA . LEU A 1 91 ? -7.900 -1.113 6.517 1.00 93.44 91 LEU A CA 1
ATOM 671 C C . LEU A 1 91 ? -8.449 -2.532 6.578 1.00 93.44 91 LEU A C 1
ATOM 673 O O . LEU A 1 91 ? -8.829 -3.086 5.543 1.00 93.44 91 LEU A O 1
ATOM 677 N N . ARG A 1 92 ? -8.449 -3.132 7.764 1.00 92.94 92 ARG A N 1
ATOM 678 C CA . ARG A 1 92 ? -8.937 -4.495 7.974 1.00 92.94 92 ARG A CA 1
ATOM 679 C C . ARG A 1 92 ? -10.443 -4.502 8.208 1.00 92.94 92 ARG A C 1
ATOM 681 O O . ARG A 1 92 ? -11.039 -3.492 8.584 1.00 92.94 92 ARG A O 1
ATOM 688 N N . THR A 1 93 ? -11.078 -5.651 7.997 1.00 90.81 93 THR A N 1
ATOM 689 C CA . THR A 1 93 ? -12.533 -5.798 8.192 1.00 90.81 93 THR A CA 1
ATOM 690 C C . THR A 1 93 ? -12.968 -5.685 9.651 1.00 90.81 93 THR A C 1
ATOM 692 O O . THR A 1 93 ? -14.132 -5.395 9.912 1.00 90.81 93 THR A O 1
ATOM 695 N N . ASP A 1 94 ? -12.055 -5.893 10.600 1.00 88.19 94 ASP A N 1
ATOM 696 C CA . ASP A 1 94 ? -12.295 -5.694 12.034 1.00 88.19 94 ASP A CA 1
ATOM 697 C C . ASP A 1 94 ? -12.233 -4.212 12.464 1.00 88.19 94 ASP A C 1
ATOM 699 O O . ASP A 1 94 ? -12.470 -3.892 13.628 1.00 88.19 94 ASP A O 1
ATOM 703 N N . GLY A 1 95 ? -11.945 -3.302 11.525 1.00 86.38 95 GLY A N 1
ATOM 704 C CA . GLY A 1 95 ? -11.821 -1.865 11.759 1.00 86.38 95 GLY A CA 1
ATOM 705 C C . GLY A 1 95 ? -10.437 -1.420 12.233 1.00 86.38 95 GLY A C 1
ATOM 706 O O . GLY A 1 95 ? -10.217 -0.220 12.394 1.00 86.38 95 GLY A O 1
ATOM 707 N N . SER A 1 96 ? -9.500 -2.349 12.440 1.00 90.19 96 SER A N 1
ATOM 708 C CA . SER A 1 96 ? -8.104 -2.016 12.703 1.00 90.19 96 SER A CA 1
ATOM 709 C C . SER A 1 96 ? -7.367 -1.647 11.413 1.00 90.19 96 SER A C 1
ATOM 711 O O . SER A 1 96 ? -7.809 -1.921 10.294 1.00 90.19 96 SER A O 1
ATOM 713 N N . GLU A 1 97 ? -6.209 -1.015 11.566 1.00 91.12 97 GLU A N 1
ATOM 714 C CA . GLU A 1 97 ? -5.353 -0.632 10.451 1.00 91.12 97 GLU A CA 1
ATOM 715 C C . GLU A 1 97 ? -3.909 -1.057 10.693 1.00 91.12 97 GLU A C 1
ATOM 717 O O . GLU A 1 97 ? -3.471 -1.213 11.835 1.00 91.12 97 GLU A O 1
ATOM 722 N N . ALA A 1 98 ? -3.166 -1.255 9.609 1.00 90.38 98 ALA A N 1
ATOM 723 C CA . ALA A 1 98 ? -1.725 -1.451 9.665 1.00 90.38 98 ALA A CA 1
ATOM 724 C C . ALA A 1 98 ? -1.040 -0.727 8.518 1.00 90.38 98 ALA A C 1
ATOM 726 O O . ALA A 1 98 ? -1.489 -0.783 7.374 1.00 90.38 98 ALA A O 1
ATOM 727 N N . ASP A 1 99 ? 0.069 -0.061 8.813 1.00 90.44 99 ASP A N 1
ATOM 728 C CA . ASP A 1 99 ? 0.925 0.504 7.785 1.00 90.44 99 ASP A CA 1
ATOM 729 C C . ASP A 1 99 ? 1.730 -0.602 7.097 1.00 90.44 99 ASP A C 1
ATOM 731 O O . ASP A 1 99 ? 2.051 -1.636 7.685 1.00 90.44 99 ASP A O 1
ATOM 735 N N . PHE A 1 100 ? 2.095 -0.389 5.841 1.00 89.44 100 PHE A N 1
ATOM 736 C CA . PHE A 1 100 ? 3.104 -1.195 5.178 1.00 89.44 100 PHE A CA 1
ATOM 737 C C . PHE A 1 100 ? 3.941 -0.353 4.228 1.00 89.44 100 PHE A C 1
ATOM 739 O O . PHE A 1 100 ? 3.475 0.573 3.556 1.00 89.44 100 PHE A O 1
ATOM 746 N N . SER A 1 101 ? 5.218 -0.712 4.146 1.00 87.44 101 SER A N 1
ATOM 747 C CA . SER A 1 101 ? 6.139 -0.110 3.197 1.00 87.44 101 SER A CA 1
ATOM 748 C C . SER A 1 101 ? 6.179 -0.950 1.933 1.00 87.44 101 SER A C 1
ATOM 750 O O . SER A 1 101 ? 6.560 -2.119 1.968 1.00 87.44 101 SER A O 1
ATOM 752 N N . PHE A 1 102 ? 5.893 -0.332 0.786 1.00 87.75 102 PHE A N 1
ATOM 753 C CA . PHE A 1 102 ? 6.064 -0.986 -0.516 1.00 87.75 102 PHE A CA 1
ATOM 754 C C . PHE A 1 102 ? 7.505 -1.476 -0.737 1.00 87.75 102 PHE A C 1
ATOM 756 O O . PHE A 1 102 ? 7.732 -2.387 -1.524 1.00 87.75 102 PHE A O 1
ATOM 763 N N . ARG A 1 103 ? 8.494 -0.902 -0.031 1.00 86.94 103 ARG A N 1
ATOM 764 C CA . ARG A 1 103 ? 9.898 -1.338 -0.097 1.00 86.94 103 ARG A CA 1
ATOM 765 C C . ARG A 1 103 ? 10.114 -2.745 0.456 1.00 86.94 103 ARG A C 1
ATOM 767 O O . ARG A 1 103 ? 11.081 -3.371 0.045 1.00 86.94 103 ARG A O 1
ATOM 774 N N . SER A 1 104 ? 9.259 -3.194 1.373 1.00 87.06 104 SER A N 1
ATOM 775 C CA . SER A 1 104 ? 9.295 -4.545 1.942 1.00 87.06 104 SER A CA 1
ATOM 776 C C . SER A 1 104 ? 8.574 -5.566 1.055 1.00 87.06 104 SER A C 1
ATOM 778 O O . SER A 1 104 ? 8.843 -6.756 1.157 1.00 87.06 104 SER A O 1
ATOM 780 N N . CYS A 1 105 ? 7.671 -5.110 0.177 1.00 86.56 105 CYS A N 1
ATOM 781 C CA . CYS A 1 105 ? 6.927 -5.950 -0.771 1.00 86.56 105 CYS A CA 1
ATOM 782 C C . CYS A 1 105 ? 7.681 -6.213 -2.094 1.00 86.56 105 CYS A C 1
ATOM 784 O O . CYS A 1 105 ? 7.329 -7.120 -2.859 1.00 86.56 105 CYS A O 1
ATOM 786 N N . LEU A 1 106 ? 8.672 -5.365 -2.394 1.00 86.25 106 LEU A N 1
ATOM 787 C CA . LEU A 1 106 ? 9.543 -5.398 -3.576 1.00 86.25 106 LEU A CA 1
ATOM 788 C C . LEU A 1 106 ? 10.932 -5.907 -3.203 1.00 86.25 106 LEU A C 1
ATOM 790 O O . LEU A 1 106 ? 11.671 -6.360 -4.104 1.00 86.25 106 LEU A O 1
#

Foldseek 3Di:
DADWDAFLNDIRSHPVRVVVVVVVQLVVPQADPPDDLWHKDFDPDPVSFRRVVRLLVQAPCSCVQQPQHFPGKIWTQDPPDPDSDIFMWTQYPVRDIDTDHSVRSD

pLDDT: mean 84.08, std 12.78, range [45.38, 94.88]

Secondary structure (DSSP, 8-state):
-PPPEEETTEEESSHHHHHHHHHHHHHH----TTS-TT--EE---HHHHHHHHHHHTTSTTHHHHSTT-EEEEEEEE-TTSSS--EEEEEEETTS-EEEE-HHHH-

=== Feature glossary ===
Annotated list of the representations used here:

Nearest PDB structures. The Foldseek neighbor list gives the closest experimentally determined structures in the PDB, ranked by structural alignment. TM-score near 1 means near-identical fold; near 0.3 means only rough topology match. This is how one finds what a novel AlphaFold prediction most resembles in the solved-structure universe.

Foldseek 3Di. Foldseek's 3Di representation compresses backbone geometry into a per-residue letter drawn from a learned twenty-state alphabet. It captures the tertiary interaction pattern around each residue — which residues are packed against it in space, regardless of where they are in sequence.

Radius of gyration, Cα contacts, bounding box. Radius of gyration (Rg) is the root-mean-square distance of Cα atoms from their centroid — a single number for overall size and compactness. A globular domain of N residues has Rg ≈ 2.2·N^0.38 Å; an extended or disordered chain has a much larger Rg. The Cα contact count is the number of residue pairs whose Cα atoms are within 8 Å and are more than four positions apart in sequence — a standard proxy for tertiary packing density. The bounding box is the smallest axis-aligned box enclosing all Cα atoms.

InterPro / GO / CATH / organism. The annotation block draws on four external resources. InterPro: which protein families and domains the sequence belongs to. GO: standardized terms for what the protein does, what process it participates in, and where in the cell it acts. CATH: which structural fold it has in the CATH hierarchy. Organism: the species of origin.

mmCIF coordinates. The mmCIF block holds the 3D Cartesian coordinates of each backbone atom (N, Cα, C, O) in ångströms. mmCIF is the PDB's canonical archive format — a tagged-loop text representation of the atomic model.

pLDDT. pLDDT is the predicted lDDT-Cα score: AlphaFold's confidence that the local environment of each residue (all inter-atomic distances within 15 Å) is correctly placed. It is a per-residue number between 0 and 100, with higher meaning more reliable.

Backbone torsions (φ/ψ). φ (phi) and ψ (psi) are the two rotatable backbone dihedrals per residue: φ is the C(i-1)–N–Cα–C torsion, ψ is the N–Cα–C–N(i+1) torsion, both in degrees on (−180°, 180°]. α-helical residues cluster near (−60°, −45°); β-strand residues near (−120°, +130°). A Ramachandran plot is simply a scatter of (φ, ψ) for every residue.

B-factor. For experimental (PDB) structures, the B-factor (temperature factor) quantifies the positional spread of each atom in the crystal — a combination of thermal vibration and static disorder — in units of Å². High B-factors mark flexible loops or poorly resolved regions; low B-factors mark the rigid, well-ordered core.

Secondary structure (3-state, P-SEA). SS3 is a coarse helix/strand/coil call (letters a/b/c) made by the P-SEA algorithm from inter-Cα distances and dihedrals. It is less detailed than DSSP but needs only Cα positions.

Predicted aligned error. Predicted aligned error is AlphaFold's pairwise confidence. Unlike pLDDT (per-residue), PAE is per-residue-pair and captures whether two parts of the structure are correctly placed relative to each other. Units are ångströms of expected positional error.

Solvent-accessible surface area. Solvent-accessible surface area (SASA) is the area in Å² traced out by the centre of a 1.4 Å probe sphere (a water molecule) rolled over the protein's van der Waals surface (Shrake–Rupley / Lee–Richards construction). Buried residues have near-zero SASA; fully exposed residues can exceed 200 Å². The total SASA scales roughly with the number of surface residues.

Secondary structure (8-state, DSSP). The SS8 string is DSSP's per-residue secondary-structure call. α-helix (H) means an i→i+4 H-bond ladder; β-strand (E) means the residue participates in a β-sheet; 3₁₀ (G) and π (I) are tighter and wider helices; T/S are turns/bends; '-' is loop.

Rendered structure images. Structure images are PyMOL renders from six orthogonal camera directions. Cartoon representation draws helices as coils and strands as arrows; sticks shows the backbone as bonds; surface shows the solvent-excluded envelope. Rainbow coloring maps sequence position to hue (blue→red, N→C); chain coloring assigns a distinct color per polypeptide.

Sequence. The amino-acid sequence is the protein's primary structure: the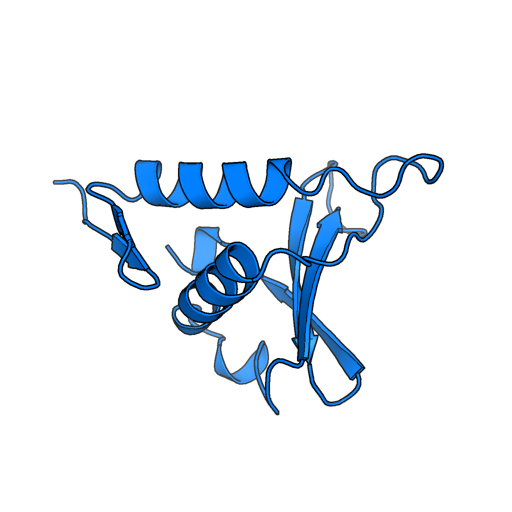 linear order of residues from the N-terminus to the C-terminus, written in one-letter code. Everything else here — the 3D coordinates, the secondary structure, the domain annotations — is ultimately a consequence of this string.

Contact-map, Ramachandran, and PAE plots. Three diagnostic plots accompany the record. The Cα contact map visualizes the tertiary structure as a 2D adjacency matrix (8 Å cutoff, sequence-local contacts suppressed). The Ramachandran plot shows the distribution of backbone (φ, ψ) torsions, with points in the α and β basins reflecting secondary structure content. The PAE plot shows AlphaFold's inter-residue confidence as a color matrix.